Protein AF-A0A6P1DC40-F1 (afdb_monomer_lite)

Radius of gyration: 18.12 Å; chains: 1; bounding box: 54×31×56 Å

Secondary structure (DSSP, 8-state):
----------------TT----BPPPEEEEPSSEEEEEEEEEEEEE-SSTT-EEEEEEEEEEEESPPPEEEEEEEEETTT--EEEEEEEE-TTS-B-SSTTTEE--TT----SEEEEEEEEEE-TTSPBPSEE--EEEEEE-

Foldseek 3Di:
DDDPPPPPPPDQQAQDPPFDWWKFDWKWFDFDDDRKIKIKTKIWDTDGHFQFIKIAIDIDMDDPQTAKWKKKKWKAFPVVRDIDMDIFIQGSVRATPDPPRRIGGDPVGRNDFHKMKMFIFIGGPVRHTGDMDGGIDIDTTD

Organism: NCBI:txid135487

pLDDT: mean 80.89, std 17.48, range [36.44, 95.5]

Structure (mmCIF, N/CA/C/O backbone):
data_AF-A0A6P1DC40-F1
#
_entry.id   AF-A0A6P1DC40-F1
#
loop_
_atom_site.group_PDB
_atom_site.id
_atom_site.type_symbol
_atom_site.label_atom_id
_atom_site.label_alt_id
_atom_site.label_comp_id
_atom_site.label_asym_id
_atom_site.label_entity_id
_atom_site.label_seq_id
_atom_site.pdbx_PDB_ins_code
_atom_site.Cartn_x
_atom_site.Cartn_y
_atom_site.Cartn_z
_atom_site.occupancy
_atom_site.B_iso_or_equiv
_atom_site.auth_seq_id
_atom_site.auth_comp_id
_atom_site.auth_asym_id
_atom_site.auth_atom_id
_atom_site.pdbx_PDB_model_num
ATOM 1 N N . MET A 1 1 ? -39.659 18.900 37.912 1.00 37.34 1 MET A N 1
ATOM 2 C CA . MET A 1 1 ? -39.402 18.092 36.701 1.00 37.34 1 MET A CA 1
ATOM 3 C C . MET A 1 1 ? -38.594 18.934 35.728 1.00 37.34 1 MET A C 1
ATOM 5 O O . MET A 1 1 ? -38.822 20.135 35.709 1.00 37.34 1 MET A O 1
ATOM 9 N N . THR A 1 2 ? -37.722 18.267 34.953 1.00 37.56 2 THR A N 1
ATOM 10 C CA . THR A 1 2 ? -37.090 18.691 33.677 1.00 37.56 2 THR A CA 1
ATOM 11 C C . THR A 1 2 ? -36.159 19.914 33.689 1.00 37.56 2 THR A C 1
ATOM 13 O O . THR A 1 2 ? -36.505 20.948 34.230 1.00 37.56 2 THR A O 1
ATOM 16 N N . ALA A 1 3 ? -34.986 19.914 33.054 1.00 36.44 3 ALA A N 1
ATOM 17 C CA . ALA A 1 3 ? -34.255 18.888 32.314 1.00 36.44 3 ALA A CA 1
ATOM 18 C C . ALA A 1 3 ? -32.787 19.345 32.213 1.00 36.44 3 ALA A C 1
ATOM 20 O O . ALA A 1 3 ? -32.526 20.513 31.934 1.00 36.44 3 ALA A O 1
ATOM 21 N N . ALA A 1 4 ? -31.836 18.435 32.430 1.00 41.59 4 ALA A N 1
ATOM 22 C CA . ALA A 1 4 ? -30.441 18.677 32.087 1.00 41.59 4 ALA A CA 1
ATOM 23 C C . ALA A 1 4 ? -30.294 18.510 30.570 1.00 41.59 4 ALA A C 1
ATOM 25 O O . ALA A 1 4 ? -30.432 17.408 30.040 1.00 41.59 4 ALA A O 1
ATOM 26 N N . THR A 1 5 ? -30.056 19.610 29.863 1.00 38.09 5 THR A N 1
ATOM 27 C CA . THR A 1 5 ? -29.661 19.595 28.455 1.00 38.09 5 THR A CA 1
ATOM 28 C C . THR A 1 5 ? -28.250 19.024 28.355 1.00 38.09 5 THR A C 1
ATOM 30 O O . THR A 1 5 ? -27.272 19.713 28.641 1.00 38.09 5 THR A O 1
ATOM 33 N N . LEU A 1 6 ? -28.146 17.751 27.971 1.00 40.97 6 LEU A N 1
ATOM 34 C CA . LEU A 1 6 ? -26.899 17.152 27.508 1.00 40.97 6 LEU A CA 1
ATOM 35 C C . LEU A 1 6 ? -26.530 17.827 26.184 1.00 40.97 6 LEU A C 1
ATOM 37 O O . LEU A 1 6 ? -27.062 17.489 25.128 1.00 40.97 6 LEU A O 1
ATOM 41 N N . VAL A 1 7 ? -25.653 18.826 26.252 1.00 43.78 7 VAL A N 1
ATOM 42 C CA . VAL A 1 7 ? -25.001 19.394 25.073 1.00 43.78 7 VAL A CA 1
ATOM 43 C C . VAL A 1 7 ? -24.042 18.324 24.561 1.00 43.78 7 VAL A C 1
ATOM 45 O O . VAL A 1 7 ? -22.960 18.125 25.110 1.00 43.78 7 VAL A O 1
ATOM 48 N N . GLY A 1 8 ? -24.485 17.572 23.555 1.00 38.00 8 GLY A N 1
ATOM 49 C CA . GLY A 1 8 ? -23.643 16.632 22.831 1.00 38.00 8 GLY A CA 1
ATOM 50 C C . GLY A 1 8 ? -22.510 17.394 22.154 1.00 38.00 8 GLY A C 1
ATOM 51 O O . GLY A 1 8 ? -22.721 18.066 21.148 1.00 38.00 8 GLY A O 1
ATOM 52 N N . LEU A 1 9 ? -21.309 17.302 22.720 1.00 42.59 9 LEU A N 1
ATOM 53 C CA . LEU A 1 9 ? -20.072 17.712 22.068 1.00 42.59 9 LEU A CA 1
ATOM 54 C C . LEU A 1 9 ? -19.770 16.720 20.939 1.00 42.59 9 LEU A C 1
ATOM 56 O O . LEU A 1 9 ? -18.983 15.793 21.109 1.00 42.59 9 LEU A O 1
ATOM 60 N N . SER A 1 10 ? -20.378 16.911 19.769 1.00 41.25 10 SER A N 1
ATOM 61 C CA . SER A 1 10 ? -19.841 16.367 18.521 1.00 41.25 10 SER A CA 1
ATOM 62 C C . SER A 1 10 ? -18.626 17.209 18.122 1.00 41.25 10 SER A C 1
ATOM 64 O O . SER A 1 10 ? -18.692 18.046 17.221 1.00 41.25 10 SER A O 1
ATOM 66 N N . GLY A 1 11 ? -17.529 17.060 18.868 1.00 38.31 11 GLY A N 1
ATOM 67 C CA . GLY A 1 11 ? -16.232 17.556 18.426 1.00 38.31 11 GLY A CA 1
ATOM 68 C C . GLY A 1 11 ? -15.820 16.817 17.147 1.00 38.31 11 GLY A C 1
ATOM 69 O O . GLY A 1 11 ? -16.204 15.657 16.975 1.00 38.31 11 GLY A O 1
ATOM 70 N N . PRO A 1 12 ? -15.064 17.449 16.233 1.00 39.38 12 PRO A N 1
ATOM 71 C CA . PRO A 1 12 ? -14.443 16.708 15.143 1.00 39.38 12 PRO A CA 1
ATOM 72 C C . PRO A 1 12 ? -13.600 15.602 15.781 1.00 39.38 12 PRO A C 1
ATOM 74 O O . PRO A 1 12 ? -12.811 15.880 16.685 1.00 39.38 12 PRO A O 1
ATOM 77 N N . ALA A 1 13 ? -13.827 14.352 15.379 1.00 44.66 13 ALA A N 1
ATOM 78 C CA . ALA A 1 13 ? -13.110 13.203 15.915 1.00 44.66 13 ALA A CA 1
ATOM 79 C C . ALA A 1 13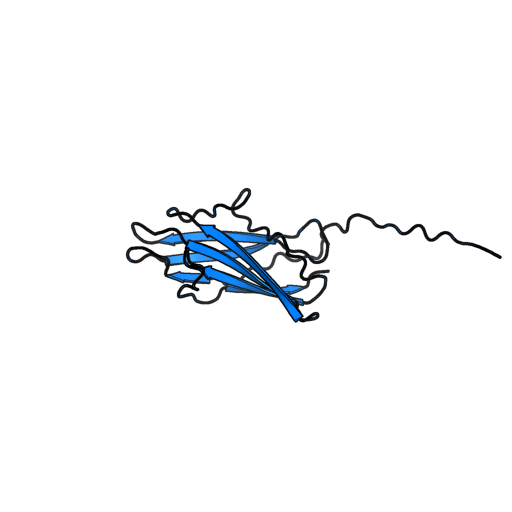 ? -11.657 13.253 15.434 1.00 44.66 13 ALA A C 1
ATOM 81 O O . ALA A 1 13 ? -11.325 12.570 14.480 1.00 44.66 13 ALA A O 1
ATOM 82 N N . ALA A 1 14 ? -10.842 14.118 16.043 1.00 44.00 14 ALA A N 1
ATOM 83 C CA . ALA A 1 14 ? -9.436 14.306 15.723 1.00 44.00 14 ALA A CA 1
ATOM 84 C C . ALA A 1 14 ? -8.700 12.961 15.751 1.00 44.00 14 ALA A C 1
ATOM 86 O O . ALA A 1 14 ? -9.025 12.110 16.581 1.00 44.00 14 ALA A O 1
ATOM 87 N N . ALA A 1 15 ? -7.698 12.810 14.874 1.00 48.97 15 ALA A N 1
ATOM 88 C CA . ALA A 1 15 ? -6.738 11.707 14.901 1.00 48.97 15 ALA A CA 1
ATOM 89 C C . ALA A 1 15 ? -6.376 11.395 16.351 1.00 48.97 15 ALA A C 1
ATOM 91 O O . ALA A 1 15 ? -5.904 12.288 17.069 1.00 48.97 15 ALA A O 1
ATOM 92 N N . LEU A 1 16 ? -6.624 10.170 16.807 1.00 53.12 16 LEU A N 1
ATOM 93 C CA . LEU A 1 16 ? -6.283 9.848 18.180 1.00 53.12 16 LEU A CA 1
ATOM 94 C C . LEU A 1 16 ? -4.752 9.817 18.276 1.00 53.12 16 LEU A C 1
ATOM 96 O O . LEU A 1 16 ? -4.104 9.175 17.449 1.00 53.12 16 LEU A O 1
ATOM 100 N N . PRO A 1 17 ? -4.137 10.443 19.297 1.00 47.56 17 PRO A N 1
ATOM 101 C CA . PRO A 1 17 ? -2.691 10.353 19.533 1.00 47.56 17 PRO A CA 1
ATOM 102 C C . PRO A 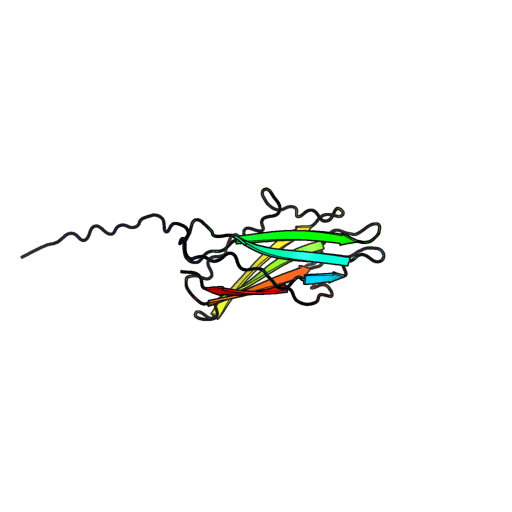1 17 ? -2.173 8.911 19.690 1.00 47.56 17 PRO A C 1
ATOM 104 O O . PRO A 1 17 ? -0.967 8.684 19.732 1.00 47.56 17 PRO A O 1
ATOM 107 N N . THR A 1 18 ? -3.085 7.946 19.823 1.00 53.78 18 THR A N 1
ATOM 108 C CA . THR A 1 18 ? -2.832 6.510 19.919 1.00 53.78 18 THR A CA 1
ATOM 109 C C . THR A 1 18 ? -2.809 5.782 18.576 1.00 53.78 18 THR A C 1
ATOM 111 O O . THR A 1 18 ? -2.422 4.614 18.571 1.00 53.78 18 THR A O 1
ATOM 114 N N . ASP A 1 19 ? -3.208 6.409 17.463 1.00 62.12 19 ASP A N 1
ATOM 115 C CA . ASP A 1 19 ? -3.142 5.768 16.147 1.00 62.12 19 ASP A CA 1
ATOM 116 C C . ASP A 1 19 ? -1.672 5.561 15.765 1.00 62.12 19 ASP A C 1
ATOM 118 O O . ASP A 1 19 ? -0.927 6.494 15.456 1.00 62.12 19 ASP A O 1
ATOM 122 N N . GLN A 1 20 ? -1.229 4.308 15.860 1.00 66.88 20 GLN A N 1
ATOM 123 C CA . GLN A 1 20 ? 0.168 3.949 15.671 1.00 66.88 20 GLN A CA 1
ATOM 124 C C . GLN A 1 20 ? 0.558 4.025 14.193 1.00 66.88 20 GLN A C 1
ATOM 126 O O . GLN A 1 20 ? -0.150 3.524 13.315 1.00 66.88 20 GLN A O 1
ATOM 131 N N . VAL A 1 21 ? 1.743 4.585 13.936 1.00 85.62 21 VAL A N 1
ATOM 132 C CA . VAL A 1 21 ? 2.452 4.393 12.667 1.00 85.62 21 VAL A CA 1
ATOM 133 C C . VAL A 1 21 ? 2.976 2.959 12.650 1.00 85.62 21 VAL A C 1
ATOM 135 O O . VAL A 1 21 ? 3.901 2.610 13.382 1.00 85.62 21 VAL A O 1
ATOM 138 N N . VAL A 1 22 ? 2.362 2.119 11.827 1.00 90.25 22 VAL A N 1
ATOM 139 C CA . VAL A 1 22 ? 2.673 0.700 11.683 1.00 90.25 22 VAL A CA 1
ATOM 140 C C . VAL A 1 22 ? 3.280 0.466 10.313 1.00 90.25 22 VAL A C 1
ATOM 142 O O . VAL A 1 22 ? 2.704 0.822 9.286 1.00 90.25 22 VAL A O 1
ATOM 145 N N . GLN A 1 23 ? 4.460 -0.147 10.314 1.00 93.12 23 GLN A N 1
ATOM 146 C CA . GLN A 1 23 ? 5.164 -0.541 9.102 1.00 93.12 23 GLN A CA 1
ATOM 147 C C . GLN A 1 23 ? 4.537 -1.810 8.526 1.00 93.12 23 GLN A C 1
ATOM 149 O O . GLN A 1 23 ? 4.283 -2.782 9.241 1.00 93.12 23 GLN A O 1
ATOM 154 N N . PHE A 1 24 ? 4.325 -1.813 7.217 1.00 93.44 24 PHE A N 1
ATOM 155 C CA . PHE A 1 24 ? 3.961 -3.008 6.476 1.00 93.44 24 PHE A CA 1
ATOM 156 C C . PHE A 1 24 ? 5.206 -3.855 6.249 1.00 93.44 24 PHE A C 1
ATOM 158 O O . PHE A 1 24 ? 6.304 -3.332 6.049 1.00 93.44 24 PHE A O 1
ATOM 165 N N . VAL A 1 25 ? 5.031 -5.177 6.210 1.00 94.75 25 VAL A N 1
ATOM 166 C CA . VAL A 1 25 ? 6.096 -6.030 5.679 1.00 94.75 25 VAL A CA 1
ATOM 167 C C . VAL A 1 25 ? 6.327 -5.621 4.216 1.00 94.75 25 VAL A C 1
ATOM 169 O O . VAL A 1 25 ? 5.344 -5.545 3.471 1.00 94.75 25 VAL A O 1
ATOM 172 N N . PRO A 1 26 ? 7.574 -5.357 3.782 1.00 93.38 26 PRO A N 1
ATOM 173 C CA . PRO A 1 26 ? 7.844 -4.897 2.424 1.00 93.38 26 PRO A CA 1
ATOM 174 C C . PRO A 1 26 ? 7.239 -5.827 1.376 1.00 93.38 26 PRO A C 1
ATOM 176 O O . PRO A 1 26 ? 7.281 -7.051 1.530 1.00 93.38 26 PRO A O 1
ATOM 179 N N . THR A 1 27 ? 6.681 -5.245 0.317 1.00 95.00 27 THR A N 1
ATOM 180 C CA . THR A 1 27 ? 6.151 -6.005 -0.823 1.00 95.00 27 THR A CA 1
ATOM 181 C C . THR A 1 27 ? 7.210 -6.069 -1.907 1.00 95.00 27 THR A C 1
ATOM 183 O O . THR A 1 27 ? 7.746 -5.036 -2.307 1.00 95.00 27 THR A O 1
ATOM 186 N N . LEU A 1 28 ? 7.499 -7.270 -2.394 1.00 95.00 28 LEU A N 1
ATOM 187 C CA . LEU A 1 28 ? 8.340 -7.481 -3.568 1.00 95.00 28 LEU A CA 1
ATOM 188 C C . LEU A 1 28 ? 7.431 -7.885 -4.718 1.00 95.00 28 LEU A C 1
ATOM 190 O O . LEU A 1 28 ? 6.635 -8.805 -4.551 1.00 95.00 28 LEU A O 1
ATOM 194 N N . THR A 1 29 ? 7.526 -7.210 -5.858 1.00 95.50 29 THR A N 1
ATOM 195 C CA . THR A 1 29 ? 6.663 -7.482 -7.012 1.00 95.50 29 THR A CA 1
ATOM 196 C C . THR A 1 29 ? 7.448 -7.498 -8.317 1.00 95.50 29 THR A C 1
ATOM 198 O O . THR A 1 29 ? 8.443 -6.777 -8.475 1.00 95.50 29 THR A O 1
ATOM 201 N N . ARG A 1 30 ? 6.992 -8.315 -9.266 1.00 94.31 30 ARG A N 1
ATOM 202 C CA . ARG A 1 30 ? 7.413 -8.244 -10.664 1.00 94.31 30 ARG A CA 1
ATOM 203 C C . ARG A 1 30 ? 6.475 -7.289 -11.399 1.00 94.31 30 ARG A C 1
ATOM 205 O O . ARG A 1 30 ? 5.285 -7.561 -11.531 1.00 94.31 30 ARG A O 1
ATOM 212 N N . VAL A 1 31 ? 7.024 -6.185 -11.902 1.00 93.44 31 VAL A N 1
ATOM 213 C CA . VAL A 1 31 ? 6.247 -5.154 -12.608 1.00 93.44 31 VAL A CA 1
ATOM 214 C C . VAL A 1 31 ? 6.414 -5.296 -14.125 1.00 93.44 31 VAL A C 1
ATOM 216 O O . VAL A 1 31 ? 7.408 -5.876 -14.575 1.00 93.44 31 VAL A O 1
ATOM 219 N N . PRO A 1 32 ? 5.460 -4.807 -14.939 1.00 93.00 32 PRO A N 1
ATOM 220 C CA . PRO A 1 32 ? 5.570 -4.863 -16.394 1.00 93.00 32 PRO A CA 1
ATOM 221 C C . PRO A 1 32 ? 6.871 -4.223 -16.900 1.00 93.00 32 PRO A C 1
ATOM 223 O O . PRO A 1 32 ? 7.328 -3.221 -16.357 1.00 93.00 32 PRO A O 1
ATOM 226 N N . GLY A 1 33 ? 7.457 -4.783 -17.958 1.00 89.31 33 GLY A N 1
ATOM 227 C CA . GLY A 1 33 ? 8.708 -4.296 -18.552 1.00 89.31 33 GLY A CA 1
ATOM 228 C C . GLY A 1 33 ? 9.801 -5.360 -18.615 1.00 89.31 33 GLY A C 1
ATOM 229 O O . GLY A 1 33 ? 9.603 -6.513 -18.225 1.00 89.31 33 GLY A O 1
ATOM 230 N N . ASN A 1 34 ? 10.966 -4.984 -19.143 1.00 87.56 34 ASN A N 1
ATOM 231 C CA . ASN A 1 34 ? 12.066 -5.921 -19.351 1.00 87.56 34 ASN A CA 1
ATOM 232 C C . ASN A 1 34 ? 12.858 -6.128 -18.050 1.00 87.56 34 ASN A C 1
ATOM 234 O O . ASN A 1 34 ? 13.661 -5.279 -17.661 1.00 87.56 34 ASN A O 1
ATOM 238 N N . ASN A 1 35 ? 12.637 -7.273 -17.394 1.00 87.62 35 ASN A N 1
ATOM 239 C CA . ASN A 1 35 ? 13.241 -7.632 -16.103 1.00 87.62 35 ASN A CA 1
ATOM 240 C C . ASN A 1 35 ? 12.994 -6.591 -14.997 1.00 87.62 35 ASN A C 1
ATOM 242 O O . ASN A 1 35 ? 13.880 -6.323 -14.186 1.00 87.62 35 ASN A O 1
ATOM 246 N N . CYS A 1 36 ? 11.796 -6.002 -14.966 1.00 93.44 36 CYS A N 1
ATOM 247 C CA . CYS A 1 36 ? 11.455 -4.997 -13.970 1.00 93.44 36 CYS A CA 1
ATOM 248 C C . CYS A 1 36 ? 10.895 -5.599 -12.677 1.00 93.44 36 CYS A C 1
ATOM 250 O O . CYS A 1 36 ? 10.041 -6.490 -12.682 1.00 93.44 36 CYS A O 1
ATOM 252 N N . SER A 1 37 ? 11.352 -5.065 -11.549 1.00 94.62 37 SER A N 1
ATOM 253 C CA . SER A 1 37 ? 10.844 -5.387 -10.218 1.00 94.62 37 SER A CA 1
ATOM 254 C C . SER A 1 37 ? 10.724 -4.133 -9.365 1.00 94.62 37 SER A C 1
ATOM 256 O O . SER A 1 37 ? 11.412 -3.136 -9.593 1.00 94.62 37 SER A O 1
ATOM 258 N N . ALA A 1 38 ? 9.843 -4.179 -8.370 1.00 94.06 38 ALA A N 1
ATOM 259 C CA . ALA A 1 38 ? 9.697 -3.102 -7.407 1.00 94.06 38 ALA A CA 1
ATOM 260 C C . ALA A 1 38 ? 9.653 -3.634 -5.974 1.00 94.06 38 ALA A C 1
ATOM 262 O O . ALA A 1 38 ? 9.065 -4.679 -5.686 1.00 94.06 38 ALA A O 1
ATOM 263 N N . ILE A 1 39 ? 10.279 -2.874 -5.081 1.00 94.69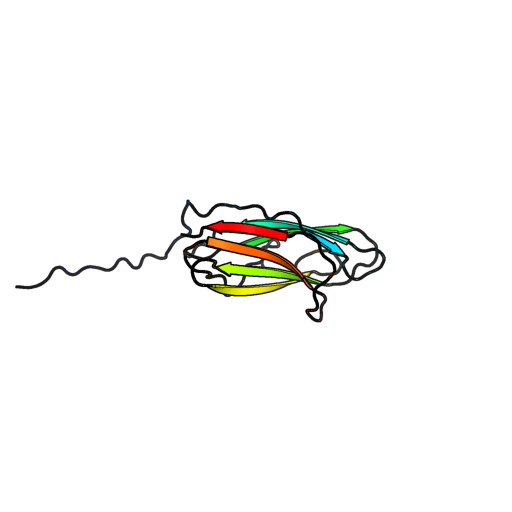 39 ILE A N 1
ATOM 264 C CA . ILE A 1 39 ? 10.165 -3.006 -3.634 1.00 94.69 39 ILE A CA 1
ATOM 265 C C . ILE A 1 39 ? 9.255 -1.884 -3.157 1.00 94.69 39 ILE A C 1
ATOM 267 O O . ILE A 1 39 ? 9.529 -0.707 -3.405 1.00 94.69 39 ILE A O 1
ATOM 271 N N . ILE A 1 40 ? 8.186 -2.245 -2.461 1.00 93.38 40 ILE A N 1
ATOM 272 C CA . ILE A 1 40 ? 7.208 -1.302 -1.938 1.00 93.38 40 ILE A CA 1
ATOM 273 C C . ILE A 1 40 ? 7.258 -1.365 -0.420 1.00 93.38 40 ILE A C 1
ATOM 275 O O . ILE A 1 40 ? 6.867 -2.360 0.194 1.00 93.38 40 ILE A O 1
ATOM 279 N N . ASN A 1 41 ? 7.752 -0.286 0.176 1.00 93.44 41 ASN A N 1
ATOM 280 C CA . ASN A 1 41 ? 7.697 -0.064 1.613 1.00 93.44 41 ASN A CA 1
ATOM 281 C C . ASN A 1 41 ? 6.481 0.803 1.912 1.00 93.44 41 ASN A C 1
ATOM 283 O O . ASN A 1 41 ? 6.201 1.746 1.169 1.00 93.44 41 ASN A O 1
ATOM 287 N N . ALA A 1 42 ? 5.764 0.490 2.983 1.00 92.00 42 ALA A N 1
ATOM 288 C CA . ALA A 1 42 ? 4.576 1.235 3.349 1.00 92.00 42 ALA A CA 1
ATOM 289 C C . ALA A 1 42 ? 4.442 1.358 4.864 1.00 92.00 42 ALA A C 1
ATOM 291 O O . ALA A 1 42 ? 4.842 0.462 5.605 1.00 92.00 42 ALA A O 1
ATOM 292 N N . GLU A 1 43 ? 3.845 2.455 5.306 1.00 92.00 43 GLU A N 1
ATOM 293 C CA . GLU A 1 43 ? 3.541 2.722 6.709 1.00 92.00 43 GLU A CA 1
ATOM 294 C C . GLU A 1 43 ? 2.167 3.377 6.831 1.00 92.00 43 GLU A C 1
ATOM 296 O O . GLU A 1 43 ? 1.742 4.115 5.935 1.00 92.00 43 GLU A O 1
ATOM 301 N N . THR A 1 44 ? 1.459 3.112 7.927 1.00 89.88 44 THR A N 1
ATOM 302 C CA . THR A 1 44 ? 0.220 3.837 8.214 1.00 89.88 44 THR A CA 1
ATOM 303 C C . THR A 1 44 ? 0.517 5.302 8.532 1.00 89.88 44 THR A C 1
ATOM 305 O O . THR A 1 44 ? 1.532 5.648 9.135 1.00 89.88 44 THR A O 1
ATOM 308 N N . VAL A 1 45 ? -0.396 6.180 8.131 1.00 86.19 45 VAL A N 1
ATOM 309 C CA . VAL A 1 45 ? -0.374 7.608 8.441 1.00 86.19 45 VAL A CA 1
ATOM 310 C C . VAL A 1 45 ? -1.658 7.931 9.203 1.00 86.19 45 VAL A C 1
ATOM 312 O O . VAL A 1 45 ? -2.737 7.742 8.629 1.00 86.19 45 VAL A O 1
ATOM 315 N N . PRO A 1 46 ? -1.575 8.416 10.456 1.00 78.19 46 PRO A N 1
ATOM 316 C CA . PRO A 1 46 ? -2.748 8.830 11.222 1.00 78.19 46 PRO A CA 1
ATOM 317 C C . PRO A 1 46 ? -3.601 9.837 10.444 1.00 78.19 46 PRO A C 1
ATOM 319 O O . PRO A 1 46 ? -3.060 10.700 9.748 1.00 78.19 46 PRO A O 1
ATOM 322 N N . GLN A 1 47 ? -4.926 9.722 10.541 1.00 79.38 47 GLN A N 1
ATOM 323 C CA . GLN A 1 47 ? -5.866 10.599 9.839 1.00 79.38 47 GLN A CA 1
ATOM 324 C C . GLN A 1 47 ? -6.649 11.463 10.823 1.00 79.38 47 GLN A C 1
ATOM 326 O O . GLN A 1 47 ? -6.976 10.980 11.900 1.00 79.38 47 GLN A O 1
ATOM 331 N N . PRO A 1 48 ? -7.025 12.707 10.462 1.00 73.38 48 PRO A N 1
ATOM 332 C CA . PRO A 1 48 ? -7.785 13.601 11.338 1.00 73.38 48 PRO A CA 1
ATOM 333 C C . PRO A 1 48 ? -9.151 13.082 11.796 1.00 73.38 48 PRO A C 1
ATOM 335 O O . PRO A 1 48 ? -9.776 13.779 12.582 1.00 73.38 48 PRO A O 1
ATOM 338 N N . GLN A 1 49 ? -9.633 11.954 11.269 1.00 75.69 49 GLN A N 1
ATOM 339 C CA . GLN A 1 49 ? -10.921 11.342 11.579 1.00 75.69 49 GLN A CA 1
ATOM 340 C C . GLN A 1 49 ? -10.699 9.972 12.238 1.00 75.69 49 GLN A C 1
ATOM 342 O O . GLN A 1 49 ? -10.001 9.131 11.675 1.00 75.69 49 GLN A O 1
ATOM 347 N N . SER A 1 50 ? -11.316 9.742 13.402 1.00 75.62 50 SER A N 1
ATOM 348 C CA . SER A 1 50 ? -11.319 8.437 14.094 1.00 75.62 50 SER A CA 1
ATOM 349 C C . SER A 1 50 ? -11.805 7.301 13.188 1.00 75.62 50 SER A C 1
ATOM 351 O O . SER A 1 50 ? -12.647 7.489 12.302 1.00 75.62 50 SER A O 1
ATOM 353 N N . GLY A 1 51 ? -11.244 6.109 13.408 1.00 79.75 51 GLY A N 1
ATOM 354 C CA . GLY A 1 51 ? -11.528 4.929 12.602 1.00 79.75 51 GLY A CA 1
ATOM 355 C C . GLY A 1 51 ? -11.012 5.007 11.165 1.00 79.75 51 GLY A C 1
ATOM 356 O O . GLY A 1 51 ? -11.458 4.198 10.351 1.00 79.75 51 GLY A O 1
ATOM 357 N N . GLN A 1 52 ? -10.113 5.947 10.844 1.00 85.69 52 GLN A N 1
ATOM 358 C CA . GLN A 1 52 ? -9.476 6.073 9.532 1.00 85.69 52 GLN A CA 1
ATOM 359 C C . GLN A 1 52 ? -7.955 5.989 9.610 1.00 85.69 52 GLN A C 1
ATOM 361 O O . GLN A 1 52 ? -7.333 6.384 10.591 1.00 85.69 52 GLN A O 1
ATOM 366 N N . PHE A 1 53 ? -7.336 5.507 8.536 1.00 86.69 53 PHE A N 1
ATOM 367 C CA . PHE A 1 53 ? -5.882 5.470 8.399 1.00 86.69 53 PHE A CA 1
ATOM 368 C C . PHE A 1 53 ? -5.500 5.738 6.953 1.00 86.69 53 PHE A C 1
ATOM 370 O O . PHE A 1 53 ? -6.171 5.250 6.058 1.00 86.69 53 PHE A O 1
ATOM 377 N N . GLY A 1 54 ? -4.422 6.480 6.715 1.00 88.06 54 GLY A N 1
ATOM 378 C CA . GLY A 1 54 ? -3.787 6.589 5.405 1.00 88.06 54 GLY A CA 1
ATOM 379 C C . GLY A 1 54 ? -2.613 5.634 5.287 1.00 88.06 54 GLY A C 1
ATOM 380 O O . GLY A 1 54 ? -2.164 5.067 6.284 1.00 88.06 54 GLY A O 1
ATOM 381 N N . VAL A 1 55 ? -2.079 5.478 4.079 1.00 88.75 55 VAL A N 1
ATOM 382 C CA . VAL A 1 55 ? -0.844 4.721 3.865 1.00 88.75 55 VAL A CA 1
ATOM 383 C C . VAL A 1 55 ? 0.136 5.563 3.071 1.00 88.75 55 VAL A C 1
ATOM 385 O O . VAL A 1 55 ? -0.145 5.988 1.951 1.00 88.75 55 VAL A O 1
ATOM 388 N N . ARG A 1 56 ? 1.321 5.784 3.633 1.00 89.50 56 ARG A N 1
ATOM 389 C CA . ARG A 1 56 ? 2.444 6.340 2.884 1.00 89.50 56 ARG A CA 1
ATOM 390 C C . ARG A 1 56 ? 3.179 5.201 2.216 1.00 89.50 56 ARG A C 1
ATOM 392 O O . ARG A 1 56 ? 3.534 4.231 2.879 1.00 89.50 56 ARG A O 1
ATOM 399 N N . VAL A 1 57 ? 3.425 5.337 0.920 1.00 89.56 57 VAL A N 1
ATOM 400 C CA . VAL A 1 57 ? 4.087 4.307 0.129 1.00 89.56 57 VAL A CA 1
ATOM 401 C C . VAL A 1 57 ? 5.372 4.864 -0.465 1.00 89.56 57 VAL A C 1
ATOM 403 O O . VAL A 1 57 ? 5.394 5.941 -1.055 1.00 89.56 57 VAL A O 1
ATOM 406 N N . LYS A 1 58 ? 6.455 4.101 -0.334 1.00 90.31 58 LYS A N 1
ATOM 407 C CA . LYS A 1 58 ? 7.742 4.373 -0.966 1.00 90.31 58 LYS A CA 1
ATOM 408 C C . LYS A 1 58 ? 8.104 3.220 -1.889 1.00 90.31 58 LYS A C 1
ATOM 410 O O . LYS A 1 58 ? 8.296 2.089 -1.441 1.00 90.31 58 LYS A O 1
ATOM 415 N N . ILE A 1 59 ? 8.237 3.538 -3.170 1.00 91.00 59 ILE A N 1
ATOM 416 C CA . ILE A 1 59 ? 8.549 2.581 -4.227 1.00 91.00 59 ILE A CA 1
ATOM 417 C C . ILE A 1 59 ? 10.026 2.704 -4.586 1.00 91.00 59 ILE A C 1
ATOM 419 O O . ILE A 1 59 ? 10.565 3.799 -4.732 1.00 91.00 59 ILE A O 1
ATOM 423 N N . THR A 1 60 ? 10.704 1.571 -4.705 1.00 92.50 60 THR A N 1
ATOM 424 C CA . THR A 1 60 ? 12.048 1.475 -5.275 1.00 92.50 60 THR A CA 1
ATOM 425 C C . THR A 1 60 ? 12.001 0.456 -6.396 1.00 92.50 60 THR A C 1
ATOM 427 O O . THR A 1 60 ? 11.772 -0.725 -6.148 1.00 92.50 60 THR A O 1
ATOM 430 N N . GLN A 1 61 ? 12.176 0.926 -7.626 1.00 89.75 61 GLN A N 1
ATOM 431 C CA . GLN A 1 61 ? 12.072 0.112 -8.831 1.00 89.75 61 GLN A CA 1
ATOM 432 C C . GLN A 1 61 ? 13.456 -0.160 -9.423 1.00 89.75 61 GLN A C 1
ATOM 434 O O . GLN A 1 61 ? 14.352 0.677 -9.336 1.00 89.75 61 GLN A O 1
ATOM 439 N N . SER A 1 62 ? 13.616 -1.331 -10.030 1.00 90.94 62 SER A N 1
ATOM 440 C CA . SER A 1 62 ? 14.820 -1.756 -10.742 1.00 90.94 62 SER A CA 1
ATOM 441 C C . SER A 1 62 ? 14.433 -2.388 -12.078 1.00 90.94 62 SER A C 1
ATOM 443 O O . SER A 1 62 ? 13.369 -2.997 -12.182 1.00 90.94 62 SER A O 1
ATOM 445 N N . GLY A 1 63 ? 15.287 -2.247 -13.092 1.00 88.56 63 GLY A N 1
ATOM 446 C CA . GLY A 1 63 ? 15.062 -2.755 -14.449 1.00 88.56 63 GLY A CA 1
ATOM 447 C C . GLY A 1 63 ? 15.205 -1.676 -15.523 1.00 88.56 63 GLY A C 1
ATOM 448 O O . GLY A 1 63 ? 15.602 -0.546 -15.241 1.00 88.56 63 GLY A O 1
ATOM 449 N N . GLN A 1 64 ? 14.902 -2.038 -16.771 1.00 84.19 64 GLN A N 1
ATOM 450 C CA . GLN A 1 64 ? 14.933 -1.130 -17.921 1.00 84.19 64 GLN A CA 1
ATOM 451 C C . GLN A 1 64 ? 13.557 -1.087 -18.591 1.00 84.19 64 GLN A C 1
ATOM 453 O O . GLN A 1 64 ? 12.946 -2.133 -18.813 1.00 84.19 64 GLN A O 1
ATOM 458 N N . ASN A 1 65 ? 13.099 0.114 -18.966 1.00 87.50 65 ASN A N 1
ATOM 459 C CA . ASN A 1 65 ? 11.809 0.337 -19.635 1.00 87.50 65 ASN A CA 1
ATOM 460 C C . ASN A 1 65 ? 10.630 -0.292 -18.874 1.00 87.50 65 ASN A C 1
ATOM 462 O O . ASN A 1 65 ? 9.845 -1.059 -19.434 1.00 87.50 65 ASN A O 1
ATOM 466 N N . CYS A 1 66 ? 10.545 -0.013 -17.576 1.00 91.75 66 CYS A N 1
ATOM 467 C CA . CYS A 1 66 ? 9.446 -0.504 -16.760 1.00 91.75 66 CYS A CA 1
ATOM 468 C C . CYS A 1 66 ? 8.144 0.192 -17.153 1.00 91.75 66 CYS A C 1
ATOM 470 O O . CYS A 1 66 ? 8.116 1.400 -17.377 1.00 91.75 66 CYS A O 1
ATOM 472 N N . GLY A 1 67 ? 7.079 -0.590 -17.265 1.00 91.62 67 GLY A N 1
ATOM 473 C CA . GLY A 1 67 ? 5.752 -0.099 -17.593 1.00 91.62 67 GLY A CA 1
ATOM 474 C C . GLY A 1 67 ? 5.017 0.411 -16.362 1.00 91.62 67 GLY A C 1
ATOM 475 O O . GLY A 1 67 ? 5.342 0.059 -15.227 1.00 91.62 67 GLY A O 1
ATOM 476 N N . ALA A 1 68 ? 3.983 1.209 -16.612 1.00 93.56 68 ALA A N 1
ATOM 477 C CA . ALA A 1 68 ? 3.044 1.602 -15.578 1.00 93.56 68 ALA A CA 1
ATOM 478 C C . ALA A 1 68 ? 2.327 0.378 -14.978 1.00 93.56 68 ALA A C 1
ATOM 480 O O . ALA A 1 68 ? 2.081 -0.635 -15.642 1.00 93.56 68 ALA A O 1
ATOM 481 N N . TYR A 1 69 ? 1.993 0.487 -13.701 1.00 94.56 69 TYR A N 1
ATOM 482 C CA . TYR A 1 69 ? 1.220 -0.496 -12.948 1.00 94.56 69 TYR A CA 1
ATOM 483 C C . TYR A 1 69 ? 0.426 0.230 -11.866 1.00 94.56 69 TYR A C 1
ATOM 485 O O . TYR A 1 69 ? 0.462 1.454 -11.769 1.00 94.56 69 TYR A O 1
ATOM 493 N N . ARG A 1 70 ? -0.298 -0.496 -11.020 1.00 94.06 70 ARG A N 1
ATOM 494 C CA . ARG A 1 70 ? -1.040 0.088 -9.903 1.00 94.06 70 ARG A CA 1
ATOM 495 C C . ARG A 1 70 ? -0.576 -0.489 -8.580 1.00 94.06 70 ARG A C 1
ATOM 497 O O . ARG A 1 70 ? -0.329 -1.686 -8.474 1.00 94.06 70 ARG A O 1
ATOM 504 N N . VAL A 1 71 ? -0.533 0.348 -7.552 1.00 92.50 71 VAL A N 1
ATOM 505 C CA . VAL A 1 71 ? -0.409 -0.076 -6.154 1.00 92.50 71 VAL A CA 1
ATOM 506 C C . VAL A 1 71 ? -1.748 0.135 -5.482 1.00 92.50 71 VAL A C 1
ATOM 508 O O . VAL A 1 71 ? -2.355 1.194 -5.624 1.00 92.50 71 VAL A O 1
ATOM 511 N N . ALA A 1 72 ? -2.215 -0.868 -4.752 1.00 92.00 72 ALA A N 1
ATOM 512 C CA . ALA A 1 72 ? -3.452 -0.809 -4.010 1.00 92.00 72 ALA A CA 1
ATOM 513 C C . ALA A 1 72 ? -3.250 -1.156 -2.541 1.00 92.00 72 ALA A C 1
ATOM 515 O O . ALA A 1 72 ? -2.468 -2.038 -2.195 1.00 92.00 72 ALA A O 1
ATOM 516 N N . VAL A 1 73 ? -4.011 -0.4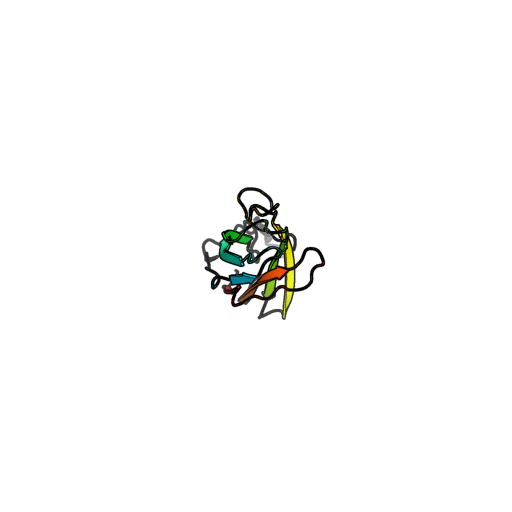82 -1.690 1.00 91.56 73 VAL A N 1
ATOM 517 C CA . VAL A 1 73 ? -4.190 -0.846 -0.290 1.00 91.56 73 VAL A CA 1
ATOM 518 C C . VAL A 1 73 ? -5.541 -1.531 -0.195 1.00 91.56 73 VAL A C 1
ATOM 520 O O . VAL A 1 73 ? -6.566 -0.921 -0.491 1.00 91.56 73 VAL A O 1
ATOM 523 N N . ARG A 1 74 ? -5.548 -2.798 0.203 1.00 92.06 74 ARG A N 1
ATOM 524 C CA . ARG A 1 74 ? -6.758 -3.534 0.579 1.00 92.06 74 ARG A CA 1
ATOM 525 C C . ARG A 1 74 ? -6.791 -3.675 2.082 1.00 92.06 74 ARG A C 1
ATOM 527 O O . ARG A 1 74 ? -5.748 -3.901 2.685 1.00 92.06 74 ARG A O 1
ATOM 534 N N . TRP A 1 75 ? -7.957 -3.590 2.692 1.00 92.00 75 TRP A N 1
ATOM 535 C CA . TRP A 1 75 ? -8.069 -3.747 4.132 1.00 92.00 75 TRP A CA 1
ATOM 536 C C . TRP A 1 75 ? -9.345 -4.471 4.524 1.00 92.00 75 TRP A C 1
ATOM 538 O O . TRP A 1 75 ? -10.317 -4.527 3.774 1.00 92.00 75 TRP A O 1
ATOM 548 N N . LYS A 1 76 ? -9.319 -5.038 5.726 1.00 92.88 76 LYS A N 1
ATOM 549 C CA . LYS A 1 76 ? -10.463 -5.656 6.381 1.00 92.88 76 LYS A CA 1
ATOM 550 C C . LYS A 1 76 ? -10.463 -5.285 7.856 1.00 92.88 76 LYS A C 1
ATOM 552 O O . LYS A 1 76 ? -9.472 -5.519 8.548 1.00 92.88 76 LYS A O 1
ATOM 557 N N . ASN A 1 77 ? -11.580 -4.754 8.339 1.00 92.31 77 ASN A N 1
ATOM 558 C CA . ASN A 1 77 ? -11.851 -4.683 9.765 1.00 92.31 77 ASN A CA 1
ATOM 559 C C . ASN A 1 77 ? -12.209 -6.101 10.245 1.00 92.31 77 ASN A C 1
ATOM 561 O O . ASN A 1 77 ? -13.144 -6.734 9.752 1.00 92.31 77 ASN A O 1
ATOM 565 N N . LEU A 1 78 ? -11.413 -6.634 11.164 1.00 93.62 78 LEU A N 1
ATOM 566 C CA . LEU A 1 78 ? -11.545 -7.990 11.691 1.00 93.62 78 LEU A CA 1
ATOM 567 C C . LEU A 1 78 ? -12.665 -8.114 12.732 1.00 93.62 78 LEU A C 1
ATOM 569 O O . LEU A 1 78 ? -13.089 -9.231 13.016 1.00 93.62 78 LEU A O 1
ATOM 573 N N . ASP A 1 79 ? -13.134 -6.993 13.279 1.00 91.69 79 ASP A N 1
ATOM 574 C CA . ASP A 1 79 ? -14.207 -6.941 14.271 1.00 91.69 79 ASP A CA 1
ATOM 575 C C . ASP A 1 79 ? -15.581 -6.817 13.600 1.00 91.69 79 ASP A C 1
ATOM 577 O O . ASP A 1 79 ? -16.506 -7.538 13.965 1.00 91.69 79 ASP A O 1
ATOM 581 N N . SER A 1 80 ? -15.711 -5.957 12.582 1.00 90.12 80 SER A N 1
ATOM 582 C CA . SER A 1 80 ? -16.968 -5.777 11.832 1.00 90.12 80 SER A CA 1
ATOM 583 C C . SER A 1 80 ? -17.088 -6.672 10.595 1.00 90.12 80 SER A C 1
ATOM 585 O O . SER A 1 80 ? -18.184 -6.879 10.077 1.00 90.12 80 SER A O 1
ATOM 587 N N . GLY A 1 81 ? -15.969 -7.193 10.088 1.00 90.75 81 GLY A N 1
ATOM 588 C CA . GLY A 1 81 ? -15.906 -7.963 8.847 1.00 90.75 81 GLY A CA 1
ATOM 589 C C . GLY A 1 81 ? -15.927 -7.118 7.569 1.00 90.75 81 GLY A C 1
ATOM 590 O O . GLY A 1 81 ? -15.704 -7.684 6.496 1.00 90.75 81 GLY A O 1
ATOM 591 N N . TYR A 1 82 ? -16.152 -5.802 7.670 1.00 89.94 82 TYR A N 1
ATOM 592 C CA . TYR A 1 82 ? -16.158 -4.891 6.526 1.00 89.94 82 TYR A CA 1
ATOM 593 C C . TYR A 1 82 ? -14.771 -4.824 5.878 1.00 89.94 82 TYR A C 1
ATOM 595 O O . TYR A 1 82 ? -13.747 -4.839 6.566 1.00 89.94 82 TYR A O 1
ATOM 603 N N . ALA A 1 83 ? -14.736 -4.783 4.551 1.00 91.50 83 ALA A N 1
ATOM 604 C CA . ALA A 1 83 ? -13.510 -4.775 3.774 1.00 91.50 83 ALA A CA 1
ATOM 605 C C . ALA A 1 83 ? -13.674 -3.880 2.553 1.00 91.50 83 ALA A C 1
ATOM 607 O O . ALA A 1 83 ? -14.738 -3.857 1.938 1.00 91.50 83 ALA A O 1
ATOM 608 N N . ASP A 1 84 ? -12.602 -3.186 2.204 1.00 91.06 84 ASP A N 1
ATOM 609 C CA . ASP A 1 84 ? -12.561 -2.264 1.078 1.00 91.06 84 ASP A CA 1
ATOM 610 C C . ASP A 1 84 ? -11.114 -2.123 0.577 1.00 91.06 84 ASP A C 1
ATOM 612 O O . ASP A 1 84 ? -10.184 -2.781 1.066 1.00 91.06 84 ASP A O 1
ATOM 616 N N . GLY A 1 85 ? -10.892 -1.263 -0.407 1.00 88.75 85 GLY A N 1
ATOM 617 C CA . GLY A 1 85 ? -9.558 -0.902 -0.839 1.00 88.75 85 GLY A CA 1
ATOM 618 C C . GLY A 1 85 ? -9.535 0.164 -1.919 1.00 88.75 85 GLY A C 1
ATOM 619 O O . GLY A 1 85 ? -10.534 0.482 -2.551 1.00 88.75 85 GLY A O 1
ATOM 620 N N . GLN A 1 86 ? -8.345 0.693 -2.166 1.00 87.81 86 GLN A N 1
ATOM 621 C CA . GLN A 1 86 ? -8.119 1.685 -3.208 1.00 87.81 86 GLN A CA 1
ATOM 622 C C . GLN A 1 86 ? -6.810 1.415 -3.921 1.00 87.81 86 GLN A C 1
ATOM 624 O O . GLN A 1 86 ? -5.858 0.936 -3.313 1.00 87.81 86 GLN A O 1
ATOM 629 N N . SER A 1 87 ? -6.758 1.748 -5.210 1.00 89.81 87 SER A N 1
ATOM 630 C CA . SER A 1 87 ? -5.553 1.636 -6.025 1.00 89.81 87 SER A CA 1
ATOM 631 C C . SER A 1 87 ? -5.195 2.951 -6.698 1.00 89.81 87 SER A C 1
ATOM 633 O O . SER A 1 87 ? -6.074 3.658 -7.190 1.00 89.81 87 SER A O 1
ATOM 635 N N . HIS A 1 88 ? -3.901 3.225 -6.796 1.00 90.88 88 HIS A N 1
ATOM 636 C CA . HIS A 1 88 ? -3.340 4.332 -7.558 1.00 90.88 88 HIS A CA 1
ATOM 637 C C . HIS A 1 88 ? -2.387 3.820 -8.616 1.00 90.88 88 HIS A C 1
ATOM 639 O O . HIS A 1 88 ? -1.724 2.799 -8.435 1.00 90.88 88 HIS A O 1
ATOM 645 N N . ARG A 1 89 ? -2.325 4.561 -9.716 1.00 92.50 89 ARG A N 1
ATOM 646 C CA . ARG A 1 89 ? -1.376 4.305 -10.786 1.00 92.50 89 ARG A CA 1
ATOM 647 C C . ARG A 1 89 ? 0.028 4.709 -10.348 1.00 92.50 89 ARG A C 1
ATOM 649 O O . ARG A 1 89 ? 0.213 5.696 -9.637 1.00 92.50 89 ARG A O 1
ATOM 656 N N . VAL A 1 90 ? 0.995 3.919 -10.776 1.00 91.19 90 VAL A N 1
ATOM 657 C CA . VAL A 1 90 ? 2.428 4.150 -10.675 1.00 91.19 90 VAL A CA 1
ATOM 658 C C . VAL A 1 90 ? 2.936 4.264 -12.099 1.00 91.19 90 VAL A C 1
ATOM 660 O O . VAL A 1 90 ? 2.715 3.362 -12.907 1.00 91.19 90 VAL A O 1
ATOM 663 N N . ASN A 1 91 ? 3.572 5.386 -12.414 1.00 89.31 91 ASN A N 1
ATOM 664 C CA . ASN A 1 91 ? 4.117 5.618 -13.744 1.00 89.31 91 ASN A CA 1
ATOM 665 C C . ASN A 1 91 ? 5.418 4.832 -13.977 1.00 89.31 91 ASN A C 1
ATOM 667 O O . ASN A 1 91 ? 5.944 4.161 -13.087 1.00 89.31 91 ASN A O 1
ATOM 671 N N . GLU A 1 92 ? 5.965 4.946 -15.182 1.00 87.69 92 GLU A N 1
ATOM 672 C CA . GLU A 1 92 ? 7.160 4.224 -15.633 1.00 87.69 92 GLU A CA 1
ATOM 673 C C . GLU A 1 92 ? 8.402 4.528 -14.772 1.00 87.69 92 GLU A C 1
ATOM 675 O O . GLU A 1 92 ? 9.303 3.696 -14.646 1.00 87.69 92 GLU A O 1
ATOM 680 N N . ASN A 1 93 ? 8.425 5.693 -14.115 1.00 83.56 93 ASN A N 1
ATOM 681 C CA . ASN A 1 93 ? 9.508 6.135 -13.234 1.00 83.56 93 ASN A CA 1
ATOM 682 C C . ASN A 1 93 ? 9.358 5.635 -11.785 1.00 83.56 93 ASN A C 1
ATOM 684 O O . ASN A 1 93 ? 10.146 6.015 -10.919 1.00 83.56 93 ASN A O 1
ATOM 688 N N . GLY A 1 94 ? 8.345 4.812 -11.494 1.00 80.44 94 GLY A N 1
ATOM 689 C CA . GLY A 1 94 ? 8.073 4.321 -10.143 1.00 80.44 94 GLY A CA 1
ATOM 690 C C . GLY A 1 94 ? 7.441 5.371 -9.223 1.00 80.44 94 GLY A C 1
ATOM 691 O O . GLY A 1 94 ? 7.409 5.174 -8.008 1.00 80.44 94 GLY A O 1
ATOM 692 N N . ALA A 1 95 ? 6.946 6.486 -9.771 1.00 84.75 95 ALA A N 1
ATOM 693 C CA . ALA A 1 95 ? 6.255 7.510 -9.001 1.00 84.75 95 ALA A CA 1
ATOM 694 C C . ALA A 1 95 ? 4.748 7.235 -8.980 1.00 84.75 95 ALA A C 1
ATOM 696 O O . ALA A 1 95 ? 4.127 6.983 -10.014 1.00 84.75 95 ALA A O 1
ATOM 697 N N . ILE A 1 96 ? 4.160 7.293 -7.786 1.00 84.00 96 ILE A N 1
ATOM 698 C CA . ILE A 1 96 ? 2.716 7.146 -7.604 1.00 84.00 96 ILE A CA 1
ATOM 699 C C . ILE A 1 96 ? 2.046 8.437 -8.069 1.00 84.00 96 ILE A C 1
ATOM 701 O O . ILE A 1 96 ? 2.363 9.513 -7.569 1.00 84.00 96 ILE A O 1
ATOM 705 N N . GLU A 1 97 ? 1.070 8.325 -8.963 1.00 75.00 97 GLU A N 1
ATOM 706 C CA . GLU A 1 97 ? 0.217 9.427 -9.427 1.00 75.00 97 GLU A CA 1
ATOM 707 C C . GLU A 1 97 ? -0.862 9.785 -8.379 1.00 75.00 97 GLU A C 1
ATOM 709 O O . GLU A 1 97 ? -2.012 10.078 -8.704 1.00 75.00 97 GLU A O 1
ATOM 714 N N . ALA A 1 98 ? -0.521 9.685 -7.092 1.00 68.06 98 ALA A N 1
ATOM 715 C CA . ALA A 1 98 ? -1.387 10.026 -5.970 1.00 68.06 98 ALA A CA 1
ATOM 716 C C . ALA A 1 98 ? -1.138 11.467 -5.508 1.00 68.06 98 ALA A C 1
ATOM 718 O O . ALA A 1 98 ? -0.122 12.083 -5.835 1.00 68.06 98 ALA A O 1
ATOM 719 N N . TYR A 1 99 ? -2.088 11.986 -4.729 1.00 57.78 99 TYR A N 1
ATOM 720 C CA . TYR A 1 99 ? -1.996 13.283 -4.061 1.00 57.78 99 TYR A CA 1
ATOM 721 C C . TYR A 1 99 ? -0.691 13.401 -3.248 1.00 57.78 99 TYR A C 1
ATOM 723 O O . TYR A 1 99 ? -0.181 12.402 -2.743 1.00 57.78 99 TYR A O 1
ATOM 731 N N . GLU A 1 100 ? -0.159 14.626 -3.184 1.00 57.78 100 GLU A N 1
ATOM 732 C CA . GLU A 1 100 ? 1.094 15.071 -2.549 1.00 57.78 100 G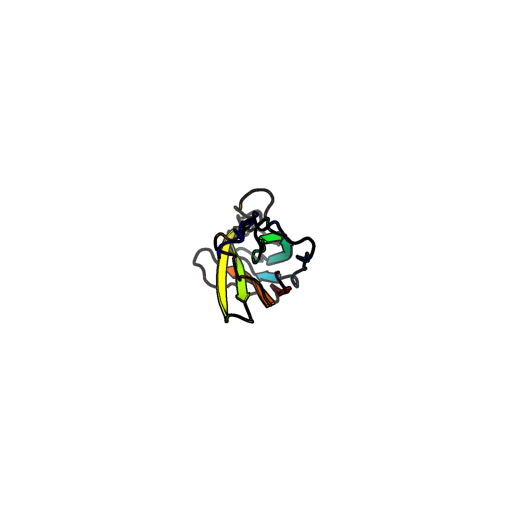LU A CA 1
ATOM 733 C C . GLU A 1 100 ? 1.940 14.008 -1.809 1.00 57.78 100 GLU A C 1
ATOM 735 O O . GLU A 1 100 ? 1.563 13.459 -0.774 1.00 57.78 100 GLU A O 1
ATOM 740 N N . GLY A 1 101 ? 3.163 13.778 -2.300 1.00 62.00 101 GLY A N 1
ATOM 741 C CA . GLY A 1 101 ? 4.198 13.056 -1.550 1.00 62.00 101 GLY A CA 1
ATOM 742 C C . GLY A 1 101 ? 4.082 11.527 -1.527 1.00 62.00 101 GLY A C 1
ATOM 743 O O . GLY A 1 101 ? 4.720 10.896 -0.686 1.00 62.00 101 GLY A O 1
ATOM 744 N N . GLY A 1 102 ? 3.303 10.912 -2.427 1.00 66.88 102 GLY A N 1
ATOM 745 C CA . GLY A 1 102 ? 3.195 9.446 -2.521 1.00 66.88 102 GLY A CA 1
ATOM 746 C C . GLY A 1 102 ? 2.360 8.819 -1.400 1.00 66.88 102 GLY A C 1
ATOM 747 O O . GLY A 1 102 ? 2.520 7.640 -1.073 1.00 66.88 102 GLY A O 1
ATOM 748 N N . VAL A 1 103 ? 1.477 9.610 -0.786 1.00 72.50 103 VAL A N 1
ATOM 749 C CA . VAL A 1 103 ? 0.531 9.118 0.214 1.00 72.50 103 VAL A CA 1
ATOM 750 C C . VAL A 1 103 ? -0.723 8.631 -0.499 1.00 72.50 103 VAL A C 1
ATOM 752 O O . VAL A 1 103 ? -1.441 9.392 -1.145 1.00 72.50 103 VAL A O 1
ATOM 755 N N . ILE A 1 104 ? -1.007 7.340 -0.360 1.00 71.69 104 ILE A N 1
ATOM 756 C CA . ILE A 1 104 ? -2.273 6.757 -0.781 1.00 71.69 104 ILE A CA 1
ATOM 757 C C . ILE A 1 104 ? -3.265 6.992 0.354 1.00 71.69 104 ILE A C 1
ATOM 759 O O . ILE A 1 104 ? -3.314 6.264 1.349 1.00 71.69 104 ILE A O 1
ATOM 763 N N . MET A 1 105 ? -4.041 8.061 0.197 1.00 66.56 105 MET A N 1
ATOM 764 C CA . MET A 1 105 ? -5.222 8.309 1.008 1.00 66.56 105 MET A CA 1
ATOM 765 C C . MET A 1 105 ? -6.420 7.699 0.286 1.00 66.56 105 MET A C 1
ATOM 767 O O . MET A 1 105 ? -6.899 8.209 -0.724 1.00 66.56 105 MET A O 1
ATOM 771 N N . GLY A 1 106 ? -6.860 6.551 0.772 1.00 56.84 106 GLY A N 1
ATOM 772 C CA . GLY A 1 106 ? -8.068 5.889 0.325 1.00 56.84 106 GLY A CA 1
ATOM 773 C C . GLY A 1 106 ? -9.344 6.655 0.696 1.00 56.84 106 GLY A C 1
ATOM 774 O O . GLY A 1 106 ? -9.747 6.760 1.854 1.00 56.84 106 GLY A O 1
ATOM 775 N N . MET A 1 107 ? -10.021 7.198 -0.299 1.00 46.72 107 MET A N 1
ATOM 776 C CA . MET A 1 107 ? -11.345 7.763 -0.118 1.00 46.72 107 MET A CA 1
ATOM 777 C C . MET A 1 107 ? -12.331 6.600 0.029 1.00 46.72 107 MET A C 1
ATOM 779 O O . MET A 1 107 ? -12.616 5.886 -0.926 1.00 46.72 107 MET A O 1
ATOM 783 N N . GLY A 1 108 ? -12.763 6.393 1.277 1.00 53.19 108 GLY A N 1
ATOM 784 C CA . GLY A 1 108 ? -13.518 5.232 1.764 1.00 53.19 108 GLY A CA 1
ATOM 785 C C . GLY A 1 108 ? -12.892 4.559 2.999 1.00 53.19 108 GLY A C 1
ATOM 786 O O . GLY A 1 108 ? -13.533 3.712 3.613 1.00 53.19 108 GLY A O 1
ATOM 787 N N . MET A 1 109 ? -11.665 4.936 3.400 1.00 61.31 109 MET A N 1
ATOM 788 C CA . MET A 1 109 ? -10.877 4.331 4.496 1.00 61.31 109 MET A CA 1
ATOM 789 C C . MET A 1 109 ? -11.394 4.637 5.903 1.00 61.31 109 MET A C 1
ATOM 791 O O . MET A 1 109 ? -10.630 5.019 6.782 1.00 61.31 109 MET A O 1
ATOM 795 N N . GLY A 1 110 ? -12.681 4.444 6.141 1.00 74.94 110 GLY A N 1
ATOM 796 C CA . GLY A 1 110 ? -13.206 4.258 7.478 1.00 74.94 110 GLY A CA 1
ATOM 797 C C . GLY A 1 110 ? -13.464 2.779 7.724 1.00 74.94 110 GLY A C 1
ATOM 798 O O . GLY A 1 110 ? -14.628 2.389 7.670 1.00 74.94 110 GLY A O 1
ATOM 799 N N . PRO A 1 111 ? -12.454 1.932 8.017 1.00 81.12 111 PRO A N 1
ATOM 800 C CA . PRO A 1 111 ? -12.728 0.634 8.637 1.00 81.12 111 PRO A CA 1
ATOM 801 C C . PRO A 1 111 ? -13.588 0.764 9.894 1.00 81.12 111 PRO A C 1
ATOM 803 O O . PRO A 1 111 ? -14.232 -0.212 10.276 1.00 81.12 111 PRO A O 1
ATOM 806 N N . GLY A 1 112 ? -13.613 1.949 10.510 1.00 84.12 112 GLY A N 1
ATOM 807 C CA . GLY A 1 112 ? -14.195 2.169 11.818 1.00 84.12 112 GLY A CA 1
ATOM 808 C C . GLY A 1 112 ? -13.218 1.729 12.899 1.00 84.12 112 GLY A C 1
ATOM 809 O O . GLY A 1 112 ? -12.171 1.140 12.616 1.00 84.12 112 GLY A O 1
ATOM 810 N N . ALA A 1 113 ? -13.568 2.027 14.146 1.00 86.25 113 ALA A N 1
ATOM 811 C CA . ALA A 1 113 ? -12.795 1.565 15.286 1.00 86.25 113 ALA A CA 1
ATOM 812 C C . ALA A 1 113 ? -12.688 0.029 15.287 1.00 86.25 113 ALA A C 1
ATOM 814 O O . ALA A 1 113 ? -13.617 -0.684 14.886 1.00 86.25 113 ALA A O 1
ATOM 815 N N . GLY A 1 114 ? -11.545 -0.475 15.746 1.00 87.94 114 GLY A N 1
ATOM 816 C CA . GLY A 1 114 ? -11.275 -1.903 15.862 1.00 87.94 114 GLY A CA 1
ATOM 817 C C . GLY A 1 114 ? -9.993 -2.354 15.174 1.00 87.94 114 GLY A C 1
ATOM 818 O O . GLY A 1 114 ? -9.136 -1.562 14.774 1.00 87.94 114 GLY A O 1
ATOM 819 N N . ARG A 1 115 ? -9.842 -3.674 15.083 1.00 91.12 115 ARG A N 1
ATOM 820 C CA . ARG A 1 115 ? -8.665 -4.340 14.518 1.00 91.12 115 ARG A CA 1
ATOM 821 C C . ARG A 1 115 ? -8.736 -4.348 12.998 1.00 91.12 115 ARG A C 1
ATOM 823 O O . ARG A 1 115 ? -9.698 -4.846 12.419 1.00 91.12 115 ARG A O 1
ATOM 830 N N . VAL A 1 116 ? -7.679 -3.887 12.347 1.00 91.06 116 VAL A N 1
ATOM 831 C CA . VAL A 1 116 ? -7.561 -3.826 10.890 1.00 91.06 116 VAL A CA 1
ATOM 832 C C . VAL A 1 116 ? -6.427 -4.732 10.430 1.00 91.06 116 VAL A C 1
ATOM 834 O O . VAL A 1 116 ? -5.321 -4.697 10.969 1.00 91.06 116 VAL A O 1
ATOM 837 N N . GLU A 1 117 ? -6.695 -5.536 9.405 1.00 93.12 117 GLU A N 1
ATOM 838 C CA . GLU A 1 117 ? -5.661 -6.141 8.570 1.00 93.12 117 GLU A CA 1
ATOM 839 C C . GLU A 1 117 ? -5.628 -5.406 7.234 1.00 93.12 117 GLU A C 1
ATOM 841 O O . GLU A 1 117 ? -6.637 -5.357 6.532 1.00 93.12 117 GLU A O 1
ATOM 846 N N . ALA A 1 118 ? -4.474 -4.852 6.876 1.00 92.31 118 ALA A N 1
ATOM 847 C CA . ALA A 1 118 ? -4.262 -4.169 5.609 1.00 92.31 118 ALA A CA 1
ATOM 848 C C . ALA A 1 118 ? -3.176 -4.873 4.792 1.00 92.31 118 ALA A C 1
ATOM 850 O O . ALA A 1 118 ? -2.237 -5.453 5.342 1.00 92.31 118 ALA A O 1
ATOM 851 N N . ARG A 1 119 ? -3.304 -4.819 3.467 1.00 94.06 119 ARG A N 1
ATOM 852 C CA . ARG A 1 119 ? -2.390 -5.430 2.508 1.00 94.06 119 ARG A CA 1
ATOM 853 C C . ARG A 1 119 ? -2.083 -4.484 1.358 1.00 94.06 119 ARG A C 1
ATOM 855 O O . ARG A 1 119 ? -2.997 -3.925 0.755 1.00 94.06 119 ARG A O 1
ATOM 862 N N . ILE A 1 120 ? -0.808 -4.370 1.024 1.00 93.56 120 ILE A N 1
ATOM 863 C CA . ILE A 1 120 ? -0.329 -3.766 -0.210 1.00 93.56 120 ILE A CA 1
ATOM 864 C C . ILE A 1 120 ? -0.385 -4.824 -1.305 1.00 93.56 120 ILE A C 1
ATOM 866 O O . ILE A 1 120 ? 0.171 -5.917 -1.176 1.00 93.56 120 ILE A O 1
ATOM 870 N N . VAL A 1 121 ? -1.072 -4.496 -2.390 1.00 93.88 121 VAL A N 1
ATOM 871 C CA . VAL A 1 121 ? -1.094 -5.310 -3.600 1.00 93.88 121 VAL A CA 1
ATOM 872 C C . VAL A 1 121 ? -0.714 -4.479 -4.810 1.00 93.88 121 VAL A C 1
ATOM 874 O O . VAL A 1 121 ? -0.843 -3.259 -4.828 1.00 93.88 121 VAL A O 1
ATOM 877 N N . THR A 1 122 ? -0.225 -5.157 -5.828 1.00 94.31 122 THR A N 1
ATOM 878 C CA . THR A 1 122 ? 0.242 -4.596 -7.082 1.00 94.31 122 THR A CA 1
ATOM 879 C C . THR A 1 122 ? -0.583 -5.199 -8.190 1.00 94.31 122 THR A C 1
ATOM 881 O O . THR A 1 122 ? -0.800 -6.409 -8.237 1.00 94.31 122 THR A O 1
ATOM 884 N N . LEU A 1 123 ? -1.108 -4.337 -9.044 1.00 95.25 123 LEU A N 1
ATOM 885 C CA . LEU A 1 123 ? -2.001 -4.713 -10.121 1.00 95.25 123 LEU A CA 1
ATOM 886 C C . LEU A 1 123 ? -1.404 -4.232 -11.437 1.00 95.25 123 LEU A C 1
ATOM 888 O O . LEU A 1 123 ? -0.754 -3.192 -11.496 1.00 95.25 123 LEU A O 1
ATOM 892 N N . SER A 1 124 ? -1.672 -4.958 -12.508 1.00 93.38 124 SER A N 1
ATOM 893 C CA . SER A 1 124 ? -1.540 -4.425 -13.859 1.00 93.38 124 SER A CA 1
ATOM 894 C C . SER A 1 124 ? -2.499 -3.246 -14.072 1.00 93.38 124 SER A C 1
ATOM 896 O O . SER A 1 124 ? -3.447 -3.042 -13.309 1.00 93.38 124 SER A O 1
ATOM 898 N N . GLU A 1 125 ? -2.304 -2.505 -15.161 1.00 90.75 125 GLU A N 1
ATOM 899 C CA . GLU A 1 125 ? -3.232 -1.445 -15.588 1.00 90.75 125 GLU A CA 1
ATOM 900 C C . GLU A 1 125 ? -4.666 -1.967 -15.809 1.00 90.75 125 GLU A C 1
ATOM 902 O O . GLU A 1 125 ? -5.627 -1.230 -15.621 1.00 90.75 125 GLU A O 1
ATOM 907 N N . ASN A 1 126 ? -4.822 -3.263 -16.105 1.00 91.81 126 ASN A N 1
ATOM 908 C CA . ASN A 1 126 ? -6.113 -3.942 -16.256 1.00 91.81 126 ASN A CA 1
ATOM 909 C C . ASN A 1 126 ? -6.639 -4.552 -14.940 1.00 91.81 126 ASN A C 1
ATOM 911 O O . ASN A 1 126 ? -7.504 -5.422 -14.965 1.00 91.81 126 ASN A O 1
ATOM 915 N N . HIS A 1 127 ? -6.106 -4.141 -13.785 1.00 90.38 127 HIS A N 1
ATOM 916 C CA . HIS A 1 127 ? -6.515 -4.581 -12.443 1.00 90.38 127 HIS A CA 1
ATOM 917 C C . HIS A 1 127 ? -6.282 -6.065 -12.097 1.00 90.38 127 HIS A C 1
ATOM 919 O O . HIS A 1 127 ? -6.677 -6.504 -11.017 1.00 90.38 127 HIS A O 1
ATOM 925 N N . HIS A 1 128 ? -5.589 -6.833 -12.940 1.00 92.62 128 HIS A N 1
ATOM 926 C CA . HIS A 1 128 ? -5.116 -8.169 -12.562 1.00 92.62 128 HIS A CA 1
ATOM 927 C C . HIS A 1 128 ? -3.949 -8.073 -11.583 1.00 92.62 128 HIS A C 1
ATOM 929 O O . HIS A 1 128 ? -3.037 -7.281 -11.817 1.00 92.62 128 HIS A O 1
ATOM 935 N N . GLU A 1 129 ? -3.961 -8.887 -10.527 1.00 92.75 129 GLU A N 1
ATOM 936 C CA . GLU A 1 129 ? -2.849 -8.974 -9.577 1.00 92.75 129 GLU A CA 1
ATOM 937 C C . GLU A 1 129 ? -1.564 -9.430 -10.265 1.00 92.75 129 GLU A C 1
ATOM 939 O O . GLU A 1 129 ? -1.564 -10.350 -11.084 1.00 92.75 129 GLU A O 1
ATOM 944 N N . LEU A 1 130 ? -0.472 -8.748 -9.932 1.00 93.69 130 LEU A N 1
ATOM 945 C CA . LEU A 1 130 ? 0.866 -9.110 -10.365 1.00 93.69 130 LEU A CA 1
ATOM 946 C C . LEU A 1 130 ? 1.462 -10.147 -9.415 1.00 93.69 130 LEU A C 1
ATOM 948 O O . LEU A 1 130 ? 1.023 -10.311 -8.275 1.00 93.69 130 LEU A O 1
ATOM 952 N N . GLU A 1 131 ? 2.498 -10.836 -9.886 1.00 92.75 131 GLU A N 1
ATOM 953 C CA . GLU A 1 131 ? 3.290 -11.710 -9.031 1.00 92.75 131 GLU A CA 1
ATOM 954 C C . GLU A 1 131 ? 3.950 -10.874 -7.933 1.00 92.75 131 GLU A C 1
ATOM 956 O O . GLU A 1 131 ? 4.794 -10.015 -8.202 1.00 92.75 131 GLU A O 1
ATOM 961 N N . GLN A 1 132 ? 3.556 -11.136 -6.690 1.00 91.06 132 GLN A N 1
ATOM 962 C CA . GLN A 1 132 ? 4.056 -10.419 -5.534 1.00 91.06 132 GLN A CA 1
ATOM 963 C C . GLN A 1 132 ? 4.231 -11.327 -4.326 1.00 91.06 132 GLN A C 1
ATOM 965 O O . GLN A 1 132 ? 3.571 -12.354 -4.173 1.00 91.06 132 GLN A O 1
ATOM 970 N N . MET A 1 133 ? 5.088 -10.884 -3.419 1.00 90.19 133 MET A N 1
ATOM 971 C CA . MET A 1 133 ? 5.303 -11.499 -2.124 1.00 90.19 133 MET A CA 1
ATOM 972 C C . MET A 1 133 ? 5.094 -10.457 -1.036 1.00 90.19 133 MET A C 1
ATOM 974 O O . MET A 1 133 ? 5.556 -9.322 -1.175 1.00 90.19 133 MET A O 1
ATOM 978 N N . SER A 1 134 ? 4.495 -10.884 0.081 1.00 87.19 134 SER A N 1
ATOM 979 C CA . SER A 1 134 ? 4.362 -10.069 1.294 1.00 87.19 134 SER A CA 1
ATOM 980 C C . SER A 1 134 ? 3.448 -8.834 1.102 1.00 87.19 134 SER A C 1
ATOM 982 O O . SER A 1 134 ? 2.622 -8.820 0.191 1.00 87.19 134 SER A O 1
ATOM 984 N N . GLY A 1 135 ? 3.494 -7.864 2.021 1.00 85.62 135 GLY A N 1
ATOM 985 C CA . GLY A 1 135 ? 2.723 -6.621 1.966 1.00 85.62 135 GLY A CA 1
ATOM 986 C C . GLY A 1 135 ? 1.680 -6.448 3.060 1.00 85.62 135 GLY A C 1
ATOM 987 O O . GLY A 1 135 ? 0.775 -5.654 2.873 1.00 85.62 135 GLY A O 1
ATOM 988 N N . THR A 1 136 ? 1.727 -7.185 4.172 1.00 93.69 136 THR A N 1
ATOM 989 C CA . THR A 1 136 ? 0.666 -7.134 5.205 1.00 93.69 136 THR A CA 1
ATOM 990 C C . THR A 1 136 ? 1.063 -6.275 6.408 1.00 93.69 136 THR A C 1
ATOM 992 O O . THR A 1 136 ? 2.227 -6.263 6.805 1.00 93.69 136 THR A O 1
ATOM 995 N N . ALA A 1 137 ? 0.082 -5.611 7.019 1.00 92.44 137 ALA A N 1
ATOM 996 C CA . ALA A 1 137 ? 0.161 -4.997 8.343 1.00 92.44 137 ALA A CA 1
ATOM 997 C C . ALA A 1 137 ? -1.110 -5.298 9.149 1.00 92.44 137 ALA A C 1
ATOM 999 O O . ALA A 1 137 ? -2.191 -5.488 8.585 1.00 92.44 137 ALA A O 1
ATOM 1000 N N . ARG A 1 138 ? -0.982 -5.316 10.479 1.00 92.62 138 ARG A N 1
ATOM 1001 C CA . ARG A 1 138 ? -2.113 -5.396 11.412 1.00 92.62 138 ARG A CA 1
ATOM 1002 C C . ARG A 1 138 ? -1.969 -4.336 12.488 1.00 92.62 138 ARG A C 1
ATOM 1004 O O . ARG A 1 138 ? -0.885 -4.180 13.041 1.00 92.62 138 ARG A O 1
ATOM 1011 N N . PHE A 1 139 ? -3.054 -3.634 12.773 1.00 89.88 139 PHE A N 1
ATOM 1012 C CA . PHE A 1 139 ? -3.087 -2.543 13.744 1.00 89.88 139 PHE A CA 1
ATOM 1013 C C . PHE A 1 139 ? -4.511 -2.325 14.256 1.00 89.88 139 PHE A C 1
ATOM 1015 O O . PHE A 1 139 ? -5.454 -2.951 13.773 1.00 89.88 139 PHE A O 1
ATOM 1022 N N . THR A 1 140 ? -4.659 -1.456 15.250 1.00 88.25 140 THR A N 1
ATOM 1023 C CA . THR A 1 140 ? -5.953 -1.096 15.836 1.00 88.25 140 THR A CA 1
ATOM 1024 C C . THR A 1 140 ? -6.184 0.391 15.633 1.00 88.25 140 THR A C 1
ATOM 1026 O O . THR A 1 140 ? -5.257 1.174 15.828 1.00 88.25 140 THR A O 1
ATOM 1029 N N . LEU A 1 141 ? -7.407 0.757 15.263 1.00 84.31 141 LEU A N 1
ATOM 1030 C CA . LEU A 1 141 ? -7.860 2.143 15.176 1.00 84.31 141 LEU A CA 1
ATOM 1031 C C . 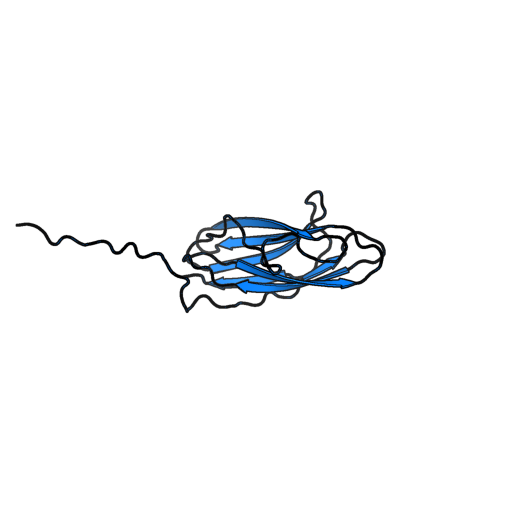LEU A 1 141 ? -8.866 2.420 16.287 1.00 84.31 141 LEU A C 1
ATOM 1033 O O . LEU A 1 141 ? -9.685 1.549 16.604 1.00 84.31 141 LEU A O 1
ATOM 1037 N N . GLY A 1 142 ? -8.771 3.606 16.884 1.00 77.50 142 GLY A N 1
ATOM 1038 C CA . GLY A 1 142 ? -9.677 4.059 17.942 1.00 77.50 142 GLY A CA 1
ATOM 1039 C C . GLY A 1 142 ? -10.819 4.932 17.449 1.00 77.50 142 GLY A C 1
ATOM 1040 O O . GLY A 1 142 ? -10.747 5.475 16.319 1.00 77.50 142 GLY A O 1
#

Sequence (142 aa):
MTAATLVGLSGPAAALPTDQVVQFVPTLTRVPGNNCSAIINAETVPQPQSGQFGVRVKITQSGQNCGAYRVAVRWKNLDSGYADGQSHRVNENGAIEAYEGGVIMGMGMGPGAGRVEARIVTLSENHHELEQMSGTARFTLG